Protein AF-A0A8H9AIR0-F1 (afdb_monomer_lite)

Structure (mmCIF, N/CA/C/O backbone):
data_AF-A0A8H9AIR0-F1
#
_entry.id   AF-A0A8H9AIR0-F1
#
loop_
_atom_site.group_PDB
_atom_site.id
_atom_site.type_symbol
_atom_site.label_atom_id
_atom_site.label_alt_id
_atom_site.label_comp_id
_atom_site.label_asym_id
_atom_site.label_entity_id
_atom_site.label_seq_id
_atom_site.pdbx_PDB_ins_code
_atom_site.Cartn_x
_atom_site.Cartn_y
_atom_site.Cartn_z
_atom_site.occupancy
_atom_site.B_iso_or_equiv
_atom_site.auth_seq_id
_atom_site.auth_comp_id
_atom_site.auth_asym_id
_atom_site.auth_atom_id
_atom_site.pdbx_PDB_model_num
ATOM 1 N N . MET A 1 1 ? 49.312 6.670 -44.434 1.00 49.38 1 MET A N 1
ATOM 2 C CA . MET A 1 1 ? 48.176 7.366 -43.793 1.00 49.38 1 MET A CA 1
ATOM 3 C C . MET A 1 1 ? 46.971 6.469 -44.019 1.00 49.38 1 MET A C 1
ATOM 5 O O . MET A 1 1 ? 46.960 5.853 -45.077 1.00 49.38 1 MET A O 1
ATOM 9 N N . PRO A 1 2 ? 46.056 6.252 -43.062 1.00 56.19 2 PRO A N 1
ATOM 10 C CA . PRO A 1 2 ? 44.869 5.473 -43.374 1.00 56.19 2 PRO A CA 1
ATOM 11 C C . PRO A 1 2 ? 43.969 6.336 -44.265 1.00 56.19 2 PRO A C 1
ATOM 13 O O . PRO A 1 2 ? 43.424 7.335 -43.805 1.00 56.19 2 PRO A O 1
ATOM 16 N N . ASP A 1 3 ? 43.911 5.971 -45.545 1.00 58.75 3 ASP A N 1
ATOM 17 C CA . ASP A 1 3 ? 42.997 6.496 -46.559 1.00 58.75 3 ASP A CA 1
ATOM 18 C C . ASP A 1 3 ? 41.601 5.903 -46.307 1.00 58.75 3 ASP A C 1
ATOM 20 O O . ASP A 1 3 ? 41.218 4.913 -46.924 1.00 58.75 3 ASP A O 1
ATOM 24 N N . GLY A 1 4 ? 40.881 6.439 -45.323 1.00 60.31 4 GLY A N 1
ATOM 25 C CA . GLY A 1 4 ? 39.454 6.168 -45.140 1.00 60.31 4 GLY A CA 1
ATOM 26 C C . GLY A 1 4 ? 38.663 7.370 -45.633 1.00 60.31 4 GLY A C 1
ATOM 27 O O . GLY A 1 4 ? 38.937 8.488 -45.190 1.00 60.31 4 GLY A O 1
ATOM 28 N N . ASP A 1 5 ? 37.729 7.160 -46.561 1.00 62.59 5 ASP A N 1
ATOM 29 C CA . ASP A 1 5 ? 36.836 8.217 -47.031 1.00 62.59 5 ASP A CA 1
ATOM 30 C C . ASP A 1 5 ? 35.972 8.679 -45.840 1.00 62.59 5 ASP A C 1
ATOM 32 O O . ASP A 1 5 ? 35.283 7.853 -45.235 1.00 62.59 5 ASP A O 1
ATOM 36 N N . PRO A 1 6 ? 36.029 9.960 -45.426 1.00 62.12 6 PRO A N 1
ATOM 37 C CA . PRO A 1 6 ? 35.276 10.441 -44.270 1.00 62.12 6 PRO A CA 1
ATOM 38 C C . PRO A 1 6 ? 33.774 10.152 -44.381 1.00 62.12 6 PRO A C 1
ATOM 40 O O . PRO A 1 6 ? 33.121 9.981 -43.358 1.00 62.12 6 PRO A O 1
ATOM 43 N N . GLU A 1 7 ? 33.226 10.068 -45.595 1.00 65.00 7 GLU A N 1
ATOM 44 C CA . GLU A 1 7 ? 31.813 9.768 -45.849 1.00 65.00 7 GLU A CA 1
ATOM 45 C C . GLU A 1 7 ? 31.439 8.318 -45.469 1.00 65.00 7 GLU A C 1
ATOM 47 O O . GLU A 1 7 ? 30.351 8.074 -44.946 1.00 65.00 7 GLU A O 1
ATOM 52 N N . GLU A 1 8 ? 32.375 7.374 -45.612 1.00 64.50 8 GLU A N 1
ATOM 53 C CA . GLU A 1 8 ? 32.221 5.961 -45.230 1.00 64.50 8 GLU A CA 1
ATOM 54 C C . GLU A 1 8 ? 32.204 5.790 -43.694 1.00 64.50 8 GLU A C 1
ATOM 56 O O . GLU A 1 8 ? 31.381 5.047 -43.157 1.00 64.50 8 GLU A O 1
ATOM 61 N N . ASP A 1 9 ? 33.022 6.571 -42.973 1.00 78.00 9 ASP A N 1
ATOM 62 C CA . ASP A 1 9 ? 33.042 6.636 -41.498 1.00 78.00 9 ASP A CA 1
ATOM 63 C C . ASP A 1 9 ? 31.738 7.234 -40.923 1.00 78.00 9 ASP A C 1
ATOM 65 O O . ASP A 1 9 ? 31.255 6.813 -39.868 1.00 78.00 9 ASP A O 1
ATOM 69 N N . TYR A 1 10 ? 31.110 8.188 -41.622 1.00 77.06 10 TYR A N 1
ATOM 70 C CA . TYR A 1 10 ? 29.809 8.732 -41.214 1.00 77.06 10 TYR A CA 1
ATOM 71 C C . TYR A 1 10 ? 28.654 7.748 -41.433 1.00 77.06 10 TYR A C 1
ATOM 73 O O . TYR A 1 10 ? 27.794 7.629 -40.555 1.00 77.06 10 TYR A O 1
ATOM 81 N N . GLU A 1 11 ? 28.623 7.038 -42.561 1.00 86.19 11 GLU A N 1
ATOM 82 C CA . GLU A 1 11 ? 27.611 6.010 -42.839 1.00 86.19 11 GLU A CA 1
ATOM 83 C C . GLU A 1 11 ? 27.712 4.836 -41.854 1.00 86.19 11 GLU A C 1
ATOM 85 O O . GLU A 1 11 ? 26.693 4.384 -41.322 1.00 86.19 11 GLU A O 1
ATOM 90 N N . GLU A 1 12 ? 28.929 4.392 -41.520 1.00 84.12 12 GLU A N 1
ATOM 91 C CA . GLU A 1 12 ? 29.152 3.343 -40.518 1.00 84.12 12 GLU A CA 1
ATOM 92 C C . GLU A 1 12 ? 28.647 3.772 -39.131 1.00 84.12 12 GLU A C 1
ATOM 94 O O . GLU A 1 12 ? 27.880 3.051 -38.484 1.00 84.12 12 GLU A O 1
ATOM 99 N N . LYS A 1 13 ? 28.978 4.992 -38.691 1.00 86.06 13 LYS A N 1
ATOM 100 C CA . LYS A 1 13 ? 28.477 5.552 -37.424 1.00 86.06 13 LYS A CA 1
ATOM 101 C C . LYS A 1 13 ? 26.960 5.699 -37.406 1.00 86.06 13 LYS A C 1
ATOM 103 O O . LYS A 1 13 ? 26.326 5.418 -36.386 1.00 86.06 13 LYS A O 1
ATOM 108 N N . LEU A 1 14 ? 26.359 6.118 -38.518 1.00 89.06 14 LEU A N 1
ATOM 109 C CA . LEU A 1 14 ? 24.909 6.238 -38.644 1.00 89.06 14 LEU A CA 1
ATOM 110 C C . LEU A 1 14 ? 24.225 4.867 -38.572 1.00 89.06 14 LEU A C 1
ATOM 112 O O . LEU A 1 14 ? 23.156 4.743 -37.968 1.00 89.06 14 LEU A O 1
ATOM 116 N N . LEU A 1 15 ? 24.835 3.834 -39.156 1.00 91.25 15 LEU A N 1
ATOM 117 C CA . LEU A 1 15 ? 24.341 2.462 -39.098 1.00 91.25 15 LEU A CA 1
ATOM 118 C C . LEU A 1 15 ? 24.391 1.903 -37.671 1.00 91.25 15 LEU A C 1
ATOM 120 O O . LEU A 1 15 ? 23.397 1.334 -37.215 1.00 91.25 15 LEU A O 1
ATOM 124 N N . ILE A 1 16 ? 25.495 2.119 -36.951 1.00 90.12 16 ILE A N 1
ATOM 125 C CA . ILE A 1 16 ? 25.640 1.726 -35.540 1.00 90.12 16 ILE A CA 1
ATOM 126 C C . ILE A 1 16 ? 24.577 2.421 -34.684 1.00 90.12 16 ILE A C 1
ATOM 128 O O . ILE A 1 16 ? 23.826 1.749 -33.979 1.00 90.12 16 ILE A O 1
ATOM 132 N N . ALA A 1 17 ? 24.424 3.741 -34.818 1.00 87.88 17 ALA A N 1
ATOM 133 C CA . ALA A 1 17 ? 23.434 4.503 -34.056 1.00 87.88 17 ALA A CA 1
ATOM 134 C C . ALA A 1 17 ? 21.991 4.035 -34.328 1.00 87.88 17 ALA A C 1
ATOM 136 O O . ALA A 1 17 ? 21.162 3.960 -33.420 1.00 87.88 17 ALA A O 1
ATOM 137 N N . ARG A 1 18 ? 21.670 3.678 -35.580 1.00 90.94 18 ARG A N 1
ATOM 138 C CA . ARG A 1 18 ? 20.365 3.096 -35.935 1.00 90.94 18 ARG A CA 1
ATOM 139 C C . ARG A 1 18 ? 20.165 1.719 -35.317 1.00 90.94 18 ARG A C 1
ATOM 141 O O . ARG A 1 18 ? 19.052 1.410 -34.884 1.00 90.94 18 ARG A O 1
ATOM 148 N N . TRP A 1 19 ? 21.205 0.892 -35.293 1.00 89.69 19 TRP A N 1
ATOM 149 C CA . TRP A 1 19 ? 21.150 -0.434 -34.690 1.00 89.69 19 TRP A CA 1
ATOM 150 C C . TRP A 1 19 ? 20.908 -0.351 -33.179 1.00 89.69 19 TRP A C 1
ATOM 152 O O . TRP A 1 19 ? 19.984 -0.998 -32.683 1.00 89.69 19 TRP A O 1
ATOM 162 N N . GLU A 1 20 ? 21.641 0.513 -32.475 1.00 90.31 20 GLU A N 1
ATOM 163 C CA . GLU A 1 20 ? 21.459 0.767 -31.040 1.00 90.31 20 GLU A CA 1
ATOM 164 C C . GLU A 1 20 ? 20.048 1.280 -30.730 1.00 90.31 20 GLU A C 1
ATOM 166 O O . GLU A 1 20 ? 19.348 0.704 -29.897 1.00 90.31 20 GLU A O 1
ATOM 171 N N . LEU A 1 21 ? 19.566 2.280 -31.477 1.00 92.56 21 LEU A N 1
ATOM 172 C CA . LEU A 1 21 ? 18.208 2.806 -31.316 1.00 92.56 21 LEU A CA 1
ATOM 173 C C . LEU A 1 21 ? 17.141 1.720 -31.532 1.00 92.56 21 LEU A C 1
ATOM 175 O O . LEU A 1 21 ? 16.150 1.655 -30.804 1.00 92.56 21 LEU A O 1
ATOM 179 N N . THR A 1 22 ? 17.333 0.852 -32.527 1.00 91.19 22 THR A N 1
ATOM 180 C CA . THR A 1 22 ? 16.406 -0.254 -32.811 1.00 91.19 22 THR A CA 1
ATOM 181 C C . THR A 1 22 ? 16.406 -1.280 -31.674 1.00 91.19 22 THR A C 1
ATOM 183 O O . THR A 1 22 ? 15.346 -1.791 -31.302 1.00 91.19 22 THR A O 1
ATOM 186 N N . ALA A 1 23 ? 17.571 -1.556 -31.082 1.00 89.25 23 ALA A N 1
ATOM 187 C CA . ALA A 1 23 ? 17.691 -2.430 -29.921 1.00 89.25 23 ALA A CA 1
ATOM 188 C C . ALA A 1 23 ? 16.972 -1.842 -28.694 1.00 89.25 23 ALA A C 1
ATOM 190 O O . ALA A 1 23 ? 16.172 -2.536 -28.062 1.00 89.25 23 ALA A O 1
ATOM 191 N N . GLU A 1 24 ? 17.165 -0.555 -28.398 1.00 89.50 24 GLU A N 1
ATOM 192 C CA . GLU A 1 24 ? 16.467 0.137 -27.306 1.00 89.50 24 GLU A CA 1
ATOM 193 C C . GLU A 1 24 ? 14.945 0.143 -27.502 1.00 89.50 24 GLU A C 1
ATOM 195 O O . GLU A 1 24 ? 14.184 -0.147 -26.574 1.00 89.50 24 GLU A O 1
ATOM 200 N N . GLN A 1 25 ? 14.479 0.402 -28.728 1.00 87.88 25 GLN A N 1
ATOM 201 C CA . GLN A 1 25 ? 13.057 0.346 -29.071 1.00 87.88 25 GLN A CA 1
ATOM 202 C C . GLN A 1 25 ? 12.471 -1.055 -28.869 1.00 87.88 25 GLN A C 1
ATOM 204 O O . GLN A 1 25 ? 11.352 -1.184 -28.362 1.00 87.88 25 GLN A O 1
ATOM 209 N N . ALA A 1 26 ? 13.217 -2.108 -29.213 1.00 88.88 26 ALA A N 1
ATOM 210 C CA . ALA A 1 26 ? 12.795 -3.483 -28.980 1.00 88.88 26 ALA A CA 1
ATOM 211 C C . ALA A 1 26 ? 12.645 -3.780 -27.480 1.00 88.88 26 ALA A C 1
ATOM 213 O O . ALA A 1 26 ? 11.629 -4.350 -27.076 1.00 88.88 26 ALA A O 1
ATOM 214 N N . VAL A 1 27 ? 13.590 -3.339 -26.641 1.00 87.88 27 VAL A N 1
ATOM 215 C CA . VAL A 1 27 ? 13.495 -3.474 -25.175 1.00 87.88 27 VAL A CA 1
ATOM 216 C C . VAL A 1 27 ? 12.278 -2.720 -24.638 1.00 87.88 27 VAL A C 1
ATOM 218 O O . VAL A 1 27 ? 11.476 -3.290 -23.894 1.00 87.88 27 VAL A O 1
ATOM 221 N N . ALA A 1 28 ? 12.071 -1.472 -25.063 1.00 83.31 28 ALA A N 1
ATOM 222 C CA . ALA A 1 28 ? 10.912 -0.681 -24.657 1.00 83.31 28 ALA A CA 1
ATOM 223 C C . ALA A 1 28 ? 9.587 -1.359 -25.047 1.00 83.31 28 ALA A C 1
ATOM 225 O O . ALA A 1 28 ? 8.635 -1.381 -24.262 1.00 83.31 28 ALA A O 1
ATOM 226 N N . GLN A 1 29 ? 9.519 -1.961 -26.237 1.00 85.56 29 GLN A N 1
ATOM 227 C CA . GLN A 1 29 ? 8.340 -2.698 -26.680 1.00 85.56 29 GLN A CA 1
ATOM 228 C C . GLN A 1 29 ? 8.126 -3.985 -25.872 1.00 85.56 29 GLN A C 1
ATOM 230 O O . GLN A 1 29 ? 6.985 -4.308 -25.542 1.00 85.56 29 GLN A O 1
ATOM 235 N N . GLN A 1 30 ? 9.190 -4.703 -25.501 1.00 82.12 30 GLN A N 1
ATOM 236 C CA . GLN A 1 30 ? 9.092 -5.872 -24.620 1.00 82.12 30 GLN A CA 1
ATOM 237 C C . GLN A 1 30 ? 8.535 -5.493 -23.244 1.00 82.12 30 GLN A C 1
ATOM 239 O O . GLN A 1 30 ? 7.618 -6.158 -22.762 1.00 82.12 30 GLN A O 1
ATOM 244 N N . LEU A 1 31 ? 9.006 -4.395 -22.647 1.00 79.31 31 LEU A N 1
ATOM 245 C CA . LEU A 1 31 ? 8.473 -3.885 -21.380 1.00 79.31 31 LEU A CA 1
ATOM 246 C C . LEU A 1 31 ? 6.982 -3.534 -21.501 1.00 79.31 31 LEU A C 1
ATOM 248 O O . LEU A 1 31 ? 6.177 -3.990 -20.691 1.00 79.31 31 LEU A O 1
ATOM 252 N N . LYS A 1 32 ? 6.571 -2.827 -22.564 1.00 77.75 32 LYS A N 1
ATOM 253 C CA . LYS A 1 32 ? 5.147 -2.533 -22.838 1.00 77.75 32 LYS A CA 1
ATOM 254 C C . LYS A 1 32 ? 4.301 -3.795 -23.016 1.00 77.75 32 LYS A C 1
ATOM 256 O O . LYS A 1 32 ? 3.161 -3.848 -22.550 1.00 77.75 32 LYS A O 1
ATOM 261 N N . ASN A 1 33 ? 4.846 -4.819 -23.669 1.00 79.88 33 ASN A N 1
ATOM 262 C CA . ASN A 1 33 ? 4.173 -6.105 -23.823 1.00 79.88 33 ASN A CA 1
ATOM 263 C C . ASN A 1 33 ? 4.004 -6.810 -22.468 1.00 79.88 33 ASN A C 1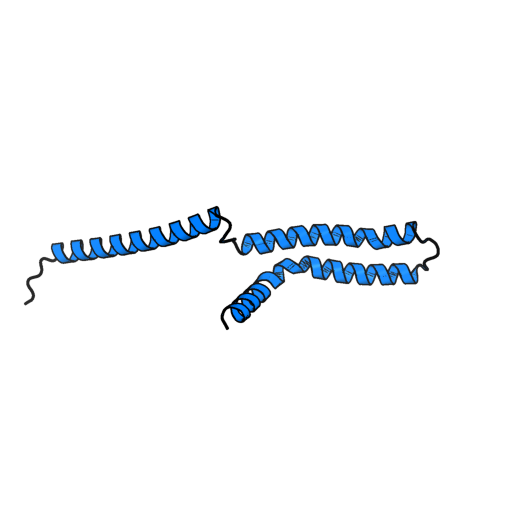
ATOM 265 O O . ASN A 1 33 ? 2.964 -7.420 -22.236 1.00 79.88 33 ASN A O 1
ATOM 269 N N . GLN A 1 34 ? 4.986 -6.722 -21.564 1.00 79.94 34 GLN A N 1
ATO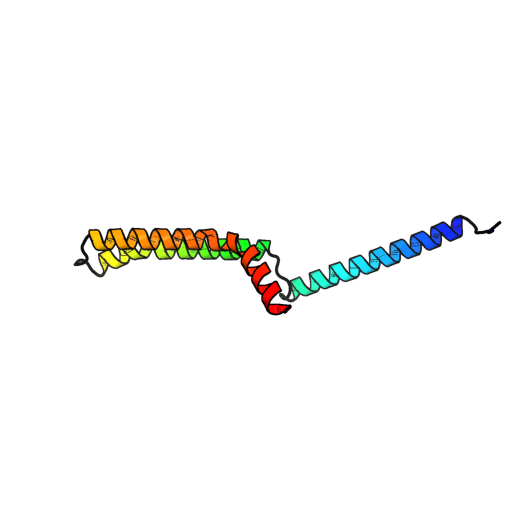M 270 C CA . GLN A 1 34 ? 4.872 -7.274 -20.209 1.00 79.94 34 GLN A CA 1
ATOM 271 C C . GLN A 1 34 ? 3.835 -6.527 -19.364 1.00 79.94 34 GLN A C 1
ATOM 273 O O . GLN A 1 34 ? 3.052 -7.181 -18.677 1.00 79.94 34 GLN A O 1
ATOM 278 N N . VAL A 1 35 ? 3.755 -5.196 -19.487 1.00 72.88 35 VAL A N 1
ATOM 279 C CA . VAL A 1 35 ? 2.676 -4.394 -18.881 1.00 72.88 35 VAL A CA 1
ATOM 280 C C . VAL A 1 35 ? 1.314 -4.836 -19.411 1.00 72.88 35 VAL A C 1
ATOM 282 O O . VAL A 1 35 ? 0.409 -5.126 -18.637 1.00 72.88 35 VAL A O 1
ATOM 285 N N . SER A 1 36 ? 1.179 -4.973 -20.733 1.00 69.38 36 SER A N 1
ATOM 286 C CA . SER A 1 36 ? -0.083 -5.381 -21.375 1.00 69.38 36 SER A CA 1
ATOM 287 C C . SER A 1 36 ? -0.523 -6.795 -20.982 1.00 69.38 36 SER A C 1
ATOM 289 O O . SER A 1 36 ? -1.715 -7.083 -20.936 1.00 69.38 36 SER A O 1
ATOM 291 N N . LYS A 1 37 ? 0.434 -7.683 -20.686 1.00 76.81 37 LYS A N 1
ATOM 292 C CA . LYS A 1 37 ? 0.183 -9.040 -20.178 1.00 76.81 37 LYS A CA 1
ATOM 293 C C . LYS A 1 37 ? -0.106 -9.083 -18.672 1.00 76.81 37 LYS A C 1
ATOM 295 O O . LYS A 1 37 ? -0.440 -10.150 -18.174 1.00 76.81 37 LYS A O 1
ATOM 300 N N . GLY A 1 38 ? 0.028 -7.962 -17.957 1.00 66.38 38 GLY A N 1
ATOM 301 C CA . GLY A 1 38 ? -0.157 -7.880 -16.505 1.00 66.38 38 GLY A CA 1
ATOM 302 C C . GLY A 1 38 ? 1.024 -8.399 -15.678 1.00 66.38 38 GLY A C 1
ATOM 303 O O . GLY A 1 38 ? 0.900 -8.525 -14.466 1.00 66.38 38 GLY A O 1
ATOM 304 N N . ASN A 1 39 ? 2.165 -8.686 -16.311 1.00 71.69 39 ASN A N 1
ATOM 305 C CA . ASN A 1 39 ? 3.360 -9.214 -15.640 1.00 71.69 39 ASN A CA 1
ATOM 306 C C . ASN A 1 39 ? 4.276 -8.110 -15.093 1.00 71.69 39 ASN A C 1
ATOM 308 O O . ASN A 1 39 ? 5.141 -8.389 -14.269 1.00 71.69 39 ASN A O 1
ATOM 312 N N . LEU A 1 40 ? 4.108 -6.873 -15.568 1.00 74.56 40 LEU A N 1
ATOM 313 C CA . LEU A 1 40 ? 4.838 -5.702 -15.095 1.00 74.56 40 LEU A CA 1
ATOM 314 C C . LEU A 1 40 ? 3.818 -4.643 -14.689 1.00 74.56 40 LEU A C 1
ATOM 316 O O . LEU A 1 40 ? 3.020 -4.197 -15.512 1.00 74.56 40 LEU A O 1
ATOM 320 N N . ILE A 1 41 ? 3.817 -4.274 -13.412 1.00 77.38 41 ILE A N 1
ATOM 321 C CA . ILE A 1 41 ? 2.892 -3.285 -12.857 1.00 77.38 41 ILE A CA 1
ATOM 322 C C . ILE A 1 41 ? 3.704 -2.070 -12.429 1.00 77.38 41 ILE A C 1
ATOM 324 O O . ILE A 1 41 ? 4.755 -2.205 -11.805 1.00 77.38 41 ILE A O 1
ATOM 328 N N . ASP A 1 42 ? 3.205 -0.887 -12.775 1.00 81.56 42 ASP A N 1
ATOM 329 C CA . ASP A 1 42 ? 3.788 0.371 -12.330 1.00 81.56 42 ASP A CA 1
ATOM 330 C C . ASP A 1 42 ? 3.741 0.475 -10.796 1.00 81.56 42 ASP A C 1
ATOM 332 O O . ASP A 1 42 ? 2.686 0.313 -10.176 1.00 81.56 42 ASP A O 1
ATOM 336 N N . SER A 1 43 ? 4.883 0.755 -10.168 1.00 79.62 43 SER A N 1
ATOM 337 C CA . SER A 1 43 ? 4.965 0.872 -8.708 1.00 79.62 43 SER A CA 1
ATOM 338 C C . SER A 1 43 ? 4.112 2.031 -8.182 1.00 79.62 43 SER A C 1
ATOM 340 O O . SER A 1 43 ? 3.513 1.912 -7.111 1.00 79.62 43 SER A O 1
ATOM 342 N N . GLY A 1 44 ? 3.962 3.107 -8.962 1.00 82.25 44 GLY A N 1
ATOM 343 C CA . GLY A 1 44 ? 3.058 4.218 -8.667 1.00 82.25 44 GLY A CA 1
ATOM 344 C C . GLY A 1 44 ? 1.594 3.781 -8.609 1.00 82.25 44 GLY A C 1
ATOM 345 O O . GLY A 1 44 ? 0.875 4.155 -7.678 1.00 82.25 44 GLY A O 1
ATOM 346 N N . PHE A 1 45 ? 1.158 2.921 -9.533 1.00 83.62 45 PHE A N 1
ATOM 347 C CA . PHE A 1 45 ? -0.165 2.297 -9.473 1.00 83.62 45 PHE A CA 1
ATOM 348 C C . PHE A 1 45 ? -0.350 1.454 -8.204 1.00 83.62 45 PHE A C 1
ATOM 350 O O . PHE A 1 45 ? -1.389 1.574 -7.555 1.00 83.62 45 PHE A O 1
ATOM 357 N N . CYS A 1 46 ? 0.638 0.646 -7.808 1.00 87.19 46 CYS A N 1
ATOM 358 C CA . CYS A 1 46 ? 0.561 -0.153 -6.578 1.00 87.19 46 CYS A CA 1
ATOM 359 C C . CYS A 1 46 ? 0.403 0.724 -5.326 1.00 87.19 46 CYS A C 1
ATOM 361 O O . CYS A 1 46 ? -0.473 0.459 -4.501 1.00 87.19 46 CYS A O 1
ATOM 363 N N . ILE A 1 47 ? 1.191 1.800 -5.210 1.00 87.06 47 ILE A N 1
ATOM 364 C CA . ILE A 1 47 ? 1.078 2.777 -4.114 1.00 87.06 47 ILE A CA 1
ATOM 365 C C . ILE A 1 47 ? -0.316 3.412 -4.121 1.00 87.06 47 ILE A C 1
ATOM 367 O O . ILE A 1 47 ? -0.990 3.451 -3.091 1.00 87.06 47 ILE A O 1
ATOM 371 N N . PHE A 1 48 ? -0.785 3.871 -5.283 1.00 87.00 48 PHE A N 1
ATOM 372 C CA . PHE A 1 48 ? -2.109 4.473 -5.432 1.00 87.00 48 PHE A CA 1
ATOM 373 C C . PHE A 1 48 ? -3.236 3.512 -5.025 1.00 87.00 48 PHE A C 1
ATOM 375 O O . PHE A 1 48 ?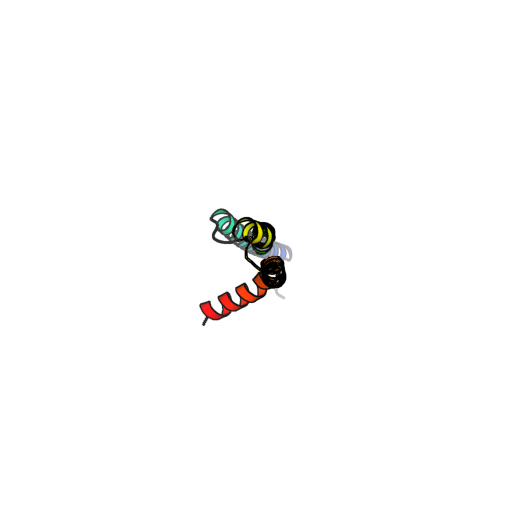 -4.118 3.882 -4.244 1.00 87.00 48 PHE A O 1
ATOM 382 N N . ALA A 1 49 ? -3.208 2.278 -5.533 1.00 88.75 49 ALA A N 1
ATOM 383 C CA . ALA A 1 49 ? -4.223 1.265 -5.272 1.00 88.75 49 ALA A CA 1
ATOM 384 C C . ALA A 1 49 ? -4.269 0.892 -3.785 1.00 88.75 49 ALA A C 1
ATOM 386 O O . ALA A 1 49 ? -5.350 0.880 -3.191 1.00 88.75 49 ALA A O 1
ATOM 387 N N . LEU A 1 50 ? -3.112 0.667 -3.156 1.00 89.06 50 LEU A N 1
ATOM 388 C CA . LEU A 1 50 ? -3.043 0.372 -1.725 1.00 89.06 50 LEU A CA 1
ATOM 389 C C . LEU A 1 50 ? -3.516 1.540 -0.868 1.00 89.06 50 LEU A C 1
ATOM 391 O O . LEU A 1 50 ? -4.282 1.318 0.064 1.00 89.06 50 LEU A O 1
ATOM 395 N N . SER A 1 51 ? -3.146 2.776 -1.200 1.00 88.88 51 SER A N 1
ATOM 396 C CA . SER A 1 51 ? -3.640 3.964 -0.494 1.00 88.88 51 SER A CA 1
ATOM 397 C C . SER A 1 51 ? -5.162 4.103 -0.609 1.00 88.88 51 SER A C 1
ATOM 399 O O . SER A 1 51 ? -5.839 4.435 0.366 1.00 88.88 51 SER A O 1
ATOM 401 N N . LYS A 1 52 ? -5.742 3.786 -1.775 1.00 89.69 52 LYS A N 1
ATOM 402 C CA . LYS A 1 52 ? -7.200 3.774 -1.974 1.00 89.69 52 LYS A CA 1
ATOM 403 C C . LYS A 1 52 ? -7.886 2.714 -1.105 1.00 89.69 52 LYS A C 1
ATOM 405 O O . LYS A 1 52 ? -8.882 3.017 -0.446 1.00 89.69 52 LYS A O 1
ATOM 410 N N . LEU A 1 53 ? -7.351 1.494 -1.085 1.00 90.44 53 LEU A N 1
ATOM 411 C CA . LEU A 1 53 ? -7.872 0.390 -0.273 1.00 90.44 53 LEU A CA 1
ATOM 412 C C . LEU A 1 53 ? -7.737 0.678 1.226 1.00 90.44 53 LEU A C 1
ATOM 414 O O . LEU A 1 53 ? -8.679 0.460 1.985 1.00 90.44 53 LEU A O 1
ATOM 418 N N . ALA A 1 54 ? -6.604 1.236 1.643 1.00 90.44 54 ALA A N 1
ATOM 419 C CA . ALA A 1 54 ? -6.353 1.673 3.007 1.00 90.44 54 ALA A CA 1
ATOM 420 C C . ALA A 1 54 ? -7.372 2.707 3.497 1.00 90.44 54 ALA A C 1
ATOM 422 O O . ALA A 1 54 ? -7.878 2.585 4.612 1.00 90.44 54 ALA A O 1
ATOM 423 N N . MET A 1 55 ? -7.712 3.699 2.667 1.00 87.75 55 MET A N 1
ATOM 424 C CA . MET A 1 55 ? -8.744 4.686 3.001 1.00 87.75 55 MET A CA 1
ATOM 425 C C . MET A 1 55 ? -10.125 4.043 3.176 1.00 87.75 55 MET A C 1
ATOM 427 O O . MET A 1 55 ? -10.828 4.349 4.140 1.00 87.75 55 MET A O 1
ATOM 431 N N . ALA A 1 56 ? -10.509 3.122 2.285 1.00 88.88 56 ALA A N 1
ATOM 432 C CA . ALA A 1 56 ? -11.778 2.400 2.402 1.00 88.88 56 ALA A CA 1
ATOM 433 C C . ALA A 1 56 ? -11.834 1.545 3.683 1.00 88.88 56 ALA A C 1
ATOM 435 O O . ALA A 1 56 ? -12.850 1.518 4.386 1.00 88.88 56 ALA A O 1
ATOM 436 N N . LEU A 1 57 ? -10.718 0.896 4.024 1.00 89.12 57 LEU A N 1
ATOM 437 C CA . LEU A 1 57 ? -10.582 0.123 5.253 1.00 89.12 57 LEU A CA 1
ATOM 438 C C . LEU A 1 57 ? -10.667 1.021 6.493 1.00 89.12 57 LEU A C 1
ATOM 440 O O . LEU A 1 57 ? -11.417 0.701 7.409 1.00 89.12 57 LEU A O 1
ATOM 444 N N . SER A 1 58 ? -9.976 2.165 6.503 1.00 88.06 58 SER A N 1
ATOM 445 C CA . SER A 1 58 ? -10.034 3.153 7.592 1.00 88.06 58 SER A CA 1
ATOM 446 C C . SER A 1 58 ? -11.471 3.581 7.884 1.00 88.06 58 SER A C 1
ATOM 448 O O . SER A 1 58 ? -11.915 3.501 9.025 1.00 88.06 58 SER A O 1
ATOM 450 N N . SER A 1 59 ? -12.236 3.931 6.844 1.00 86.75 59 SER A N 1
ATOM 451 C CA . SER A 1 59 ? -13.646 4.306 6.997 1.00 86.75 59 SER A CA 1
ATOM 452 C C . SER A 1 59 ? -14.501 3.176 7.572 1.00 86.75 59 SER A C 1
ATOM 454 O O . SER A 1 59 ? -15.461 3.438 8.295 1.00 86.75 59 SER A O 1
ATOM 456 N N . THR A 1 60 ? -14.183 1.924 7.241 1.00 89.00 60 THR A N 1
ATOM 457 C CA . THR A 1 60 ? -14.888 0.762 7.793 1.00 89.00 60 THR A CA 1
ATOM 458 C C . THR A 1 60 ? -14.556 0.597 9.275 1.00 89.00 60 THR A C 1
ATOM 460 O O . THR A 1 60 ? -15.461 0.431 10.094 1.00 89.00 60 THR A O 1
ATOM 463 N N . LEU A 1 61 ? -13.276 0.708 9.637 1.00 90.12 61 LEU A N 1
ATOM 464 C CA . LEU A 1 61 ? -12.802 0.615 11.016 1.00 90.12 61 LEU A CA 1
ATOM 465 C C . LEU A 1 61 ? -13.429 1.692 11.914 1.00 90.12 61 LEU A C 1
ATOM 467 O O . LEU A 1 61 ? -13.883 1.370 13.011 1.00 90.12 61 LEU A O 1
ATOM 471 N N . ASP A 1 62 ? -13.556 2.930 11.432 1.00 88.00 62 ASP A N 1
ATOM 472 C CA . ASP A 1 62 ? -14.151 4.046 12.185 1.00 88.00 62 ASP A CA 1
ATOM 473 C C . ASP A 1 62 ? -15.628 3.819 12.565 1.00 88.00 62 ASP A C 1
ATOM 475 O O . ASP A 1 62 ? -16.125 4.394 13.536 1.00 88.00 62 ASP A O 1
ATOM 479 N N . SER A 1 63 ? -16.338 2.940 11.851 1.00 90.31 63 SER A N 1
ATOM 480 C CA . SER A 1 63 ? -17.737 2.596 12.147 1.00 90.31 63 SER A CA 1
ATOM 481 C C . SER A 1 63 ? -17.905 1.566 13.279 1.00 90.31 63 SER A C 1
ATOM 483 O O . SER A 1 63 ? -18.991 1.439 13.862 1.00 90.31 63 SER A O 1
ATOM 485 N N . ILE A 1 64 ? -16.836 0.836 13.618 1.00 93.50 64 ILE A N 1
ATOM 486 C CA . ILE A 1 64 ? -16.863 -0.282 14.572 1.00 93.50 64 ILE A CA 1
ATOM 487 C C . ILE A 1 64 ? -17.231 0.171 15.992 1.00 93.50 64 ILE A C 1
ATOM 489 O O . ILE A 1 64 ? -18.110 -0.461 16.584 1.00 93.50 64 ILE A O 1
ATOM 493 N N . PRO A 1 65 ? -16.655 1.253 16.564 1.00 92.50 65 PRO A N 1
ATOM 494 C CA . PRO A 1 65 ? -16.974 1.648 17.935 1.00 92.50 65 PRO A CA 1
ATOM 495 C C . PRO A 1 65 ? -18.455 1.982 18.137 1.00 92.50 65 PRO A C 1
ATOM 497 O O . PRO A 1 65 ? -19.048 1.583 19.138 1.00 92.50 65 PRO A O 1
ATOM 500 N N . LEU A 1 66 ? -19.068 2.672 17.169 1.00 91.25 66 LEU A N 1
ATOM 501 C CA . LEU A 1 66 ? -20.489 3.019 17.216 1.00 91.25 66 LEU A CA 1
ATOM 502 C C . LEU A 1 66 ? -21.375 1.774 17.090 1.00 91.25 66 LEU A C 1
ATOM 504 O O . LEU A 1 66 ? -22.375 1.651 17.796 1.00 91.25 66 LEU A O 1
ATOM 508 N N . SER A 1 67 ? -21.003 0.845 16.209 1.00 93.50 67 SER A N 1
ATOM 509 C CA . SER A 1 67 ? -21.724 -0.419 16.034 1.00 93.50 67 SER A CA 1
ATOM 510 C C . SER A 1 67 ? -21.669 -1.272 17.306 1.00 93.50 67 SER A C 1
ATOM 512 O O . SER A 1 67 ? -22.707 -1.749 17.761 1.00 93.50 67 SER A O 1
ATOM 514 N N . MET A 1 68 ? -20.497 -1.368 17.945 1.00 93.75 68 MET A N 1
ATOM 515 C CA . MET A 1 68 ? -20.320 -2.056 19.231 1.00 93.75 68 MET A CA 1
ATOM 516 C C . MET A 1 68 ? -21.153 -1.421 20.344 1.00 93.75 68 MET A C 1
ATOM 518 O O . MET A 1 68 ? -21.815 -2.135 21.089 1.00 93.75 68 MET A O 1
ATOM 522 N N . GLN A 1 69 ? -21.182 -0.088 20.430 1.00 92.50 69 GLN A N 1
ATOM 523 C CA . GLN A 1 69 ? -21.994 0.618 21.424 1.00 92.50 69 GLN A CA 1
ATOM 524 C C . GLN A 1 69 ? -23.497 0.345 21.252 1.00 92.50 69 GLN A C 1
ATOM 526 O O . GLN A 1 69 ? -24.218 0.216 22.237 1.00 92.50 69 GLN A O 1
ATOM 531 N N . ARG A 1 70 ? -23.981 0.253 20.006 1.00 93.94 70 ARG A N 1
ATOM 532 C CA . ARG A 1 70 ? -25.391 -0.048 19.708 1.00 93.94 70 ARG A CA 1
ATOM 533 C C . ARG A 1 70 ? -25.756 -1.500 20.001 1.00 93.94 70 ARG A C 1
ATOM 535 O O . ARG A 1 70 ? -26.863 -1.758 20.459 1.00 93.94 70 ARG A O 1
ATOM 542 N N . GLN A 1 71 ? -24.852 -2.431 19.704 1.00 96.06 71 GLN A N 1
ATOM 543 C CA . GLN A 1 71 ? -25.099 -3.864 19.858 1.00 96.06 71 GLN A CA 1
ATOM 544 C C . GLN A 1 71 ? -24.925 -4.344 21.306 1.00 96.06 71 GLN A C 1
ATOM 546 O O . GLN A 1 71 ? -25.599 -5.283 21.719 1.00 96.06 71 GLN A O 1
ATOM 551 N N . PHE A 1 72 ? -24.055 -3.689 22.078 1.00 94.19 72 PHE A N 1
ATOM 552 C CA . PHE A 1 72 ? -23.721 -4.058 23.453 1.00 94.19 72 PHE A CA 1
ATOM 553 C C . PHE A 1 72 ? -23.857 -2.839 24.382 1.00 94.19 72 PHE A C 1
ATOM 555 O O . PHE A 1 72 ? -22.847 -2.260 24.788 1.00 94.19 72 PHE A O 1
ATOM 562 N N . PRO A 1 73 ? -25.093 -2.429 24.727 1.00 89.25 73 PRO A N 1
ATOM 563 C CA . PRO A 1 73 ? -25.342 -1.236 25.542 1.00 89.25 73 PRO A CA 1
ATOM 564 C C . PRO A 1 73 ? -24.756 -1.322 26.962 1.00 89.25 73 PRO A C 1
ATOM 566 O O . PRO A 1 73 ? -24.522 -0.288 27.583 1.00 89.25 73 PRO A O 1
ATOM 569 N N . ASP A 1 74 ? -24.465 -2.531 27.451 1.00 93.94 74 ASP A N 1
ATOM 570 C CA . ASP A 1 74 ? -23.849 -2.770 28.764 1.00 93.94 74 ASP A CA 1
ATOM 571 C C . ASP A 1 74 ? -22.339 -2.466 28.796 1.00 93.94 74 ASP A C 1
ATOM 573 O O . ASP A 1 74 ? -21.717 -2.452 29.863 1.00 93.94 74 ASP A O 1
ATOM 577 N N . LEU A 1 75 ? -21.708 -2.224 27.637 1.00 91.62 75 LEU A N 1
ATOM 578 C CA . LEU A 1 75 ? -20.310 -1.810 27.590 1.00 91.62 75 LEU A CA 1
ATOM 579 C C . LEU A 1 75 ? -20.143 -0.440 28.242 1.00 91.62 75 LEU A C 1
ATOM 581 O O . LEU A 1 75 ? -20.745 0.555 27.840 1.00 91.62 75 LEU A O 1
ATOM 585 N N . THR A 1 76 ? -19.240 -0.374 29.218 1.00 92.56 76 THR A N 1
ATOM 586 C CA . THR A 1 76 ? -18.926 0.898 29.867 1.00 92.56 76 THR A CA 1
ATOM 587 C C . THR A 1 76 ? -18.354 1.898 28.849 1.00 92.56 76 THR A C 1
ATOM 589 O O . THR A 1 76 ? -17.591 1.500 27.958 1.00 92.56 76 THR A O 1
ATOM 592 N N . PRO A 1 77 ? -18.624 3.210 29.003 1.00 89.62 77 PRO A N 1
ATOM 593 C CA . PRO A 1 77 ? -18.048 4.239 28.134 1.00 89.62 77 PRO A CA 1
ATOM 594 C C . PRO A 1 77 ? -16.520 4.143 28.024 1.00 89.62 77 PRO A C 1
ATOM 596 O O . PRO A 1 77 ? -15.958 4.290 26.943 1.00 89.62 77 PRO A O 1
ATOM 599 N N . ARG A 1 78 ? -15.848 3.768 29.122 1.00 94.06 78 ARG A N 1
ATOM 600 C CA . ARG A 1 78 ? -14.393 3.579 29.172 1.00 94.06 78 ARG A CA 1
ATOM 601 C C . ARG A 1 78 ? -13.897 2.466 28.242 1.00 94.06 78 ARG A C 1
ATOM 603 O O . ARG A 1 78 ? -12.818 2.599 27.668 1.00 94.06 78 ARG A O 1
ATOM 610 N N . HIS A 1 79 ? -14.655 1.380 28.084 1.00 94.12 79 HIS A N 1
ATOM 611 C CA . HIS A 1 79 ? -14.310 0.309 27.143 1.00 94.12 79 HIS A CA 1
ATOM 612 C C . HIS A 1 79 ? -14.457 0.781 25.693 1.00 94.12 79 HIS A C 1
ATOM 614 O O . HIS A 1 79 ? -13.575 0.524 24.874 1.00 94.12 79 HIS A O 1
ATOM 620 N N . ILE A 1 80 ? 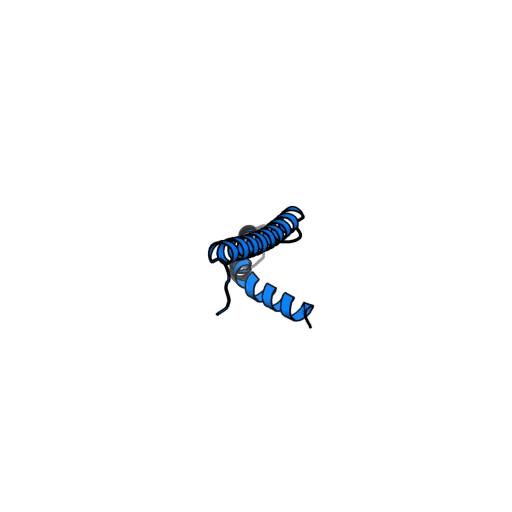-15.527 1.523 25.391 1.00 94.25 80 ILE A N 1
ATOM 621 C CA . ILE A 1 80 ? -15.751 2.102 24.060 1.00 94.25 80 ILE A CA 1
ATOM 622 C C . ILE A 1 80 ? -14.655 3.114 23.706 1.00 94.25 80 ILE A C 1
ATOM 624 O O . ILE A 1 80 ? -14.150 3.106 22.586 1.00 94.25 80 ILE A O 1
ATOM 628 N N . ASP A 1 81 ? -14.233 3.950 24.651 1.00 94.12 81 ASP A N 1
ATOM 629 C CA . ASP A 1 81 ? -13.170 4.926 24.409 1.00 94.12 81 ASP A CA 1
ATOM 630 C C . ASP A 1 81 ? -11.808 4.260 24.196 1.00 94.12 81 ASP A C 1
ATOM 632 O O . ASP A 1 81 ? -11.059 4.655 23.301 1.00 94.12 81 ASP A O 1
ATOM 636 N N . HIS A 1 82 ? -11.506 3.190 24.939 1.00 94.94 82 HIS A N 1
ATOM 637 C CA . HIS A 1 82 ? -10.313 2.390 24.670 1.00 94.94 82 HIS A CA 1
ATOM 638 C C . HIS A 1 82 ? -10.355 1.755 23.270 1.00 94.94 82 HIS A C 1
ATOM 640 O O . HIS A 1 82 ? -9.366 1.818 22.536 1.00 94.94 82 HIS A O 1
ATOM 646 N N . LEU A 1 83 ? -11.509 1.214 22.863 1.00 94.38 83 LEU A N 1
ATOM 647 C CA . LEU A 1 83 ? -11.715 0.665 21.523 1.00 94.38 83 LEU A CA 1
ATOM 648 C C . LEU A 1 83 ? -11.496 1.723 20.432 1.00 94.38 83 LEU A C 1
ATOM 650 O O . LEU A 1 83 ? -10.779 1.454 19.471 1.00 94.38 83 LEU A O 1
ATOM 654 N N . LYS A 1 84 ? -12.037 2.940 20.589 1.00 93.88 84 LYS A N 1
ATOM 655 C CA . LYS A 1 84 ? -11.807 4.055 19.651 1.00 93.88 84 LYS A CA 1
ATOM 656 C C . LYS A 1 84 ? -10.320 4.360 19.476 1.00 93.88 84 LYS A C 1
ATOM 658 O O . LYS A 1 84 ? -9.875 4.570 18.354 1.00 93.88 84 LYS A O 1
ATOM 663 N N . ILE A 1 85 ? -9.541 4.351 20.562 1.00 94.94 85 ILE A N 1
ATOM 664 C CA . ILE A 1 85 ? -8.090 4.588 20.500 1.00 94.94 85 ILE A CA 1
ATOM 665 C C . ILE A 1 85 ? -7.391 3.498 19.679 1.00 94.94 85 ILE A C 1
ATOM 667 O O . ILE A 1 85 ? -6.526 3.810 18.860 1.00 94.94 85 ILE A O 1
ATOM 671 N N . LEU A 1 86 ? -7.741 2.225 19.890 1.00 94.31 86 LEU A N 1
ATOM 672 C CA . LEU A 1 86 ? -7.152 1.112 19.138 1.00 94.31 86 LEU A CA 1
ATOM 673 C C . LEU A 1 86 ? -7.520 1.173 17.652 1.00 94.31 86 LEU A C 1
ATOM 675 O O . LEU A 1 86 ? -6.641 1.032 16.804 1.00 94.31 86 LEU A O 1
ATOM 679 N N . ILE A 1 87 ? -8.787 1.458 17.344 1.00 94.25 87 ILE A N 1
ATOM 680 C CA . ILE A 1 87 ? -9.274 1.647 15.975 1.00 94.25 87 ILE A CA 1
ATOM 681 C C . ILE A 1 87 ? -8.536 2.796 15.287 1.00 94.25 87 ILE A C 1
ATOM 683 O O . ILE A 1 87 ? -7.990 2.590 14.208 1.00 94.25 87 ILE A O 1
ATOM 687 N N . ALA A 1 88 ? -8.417 3.959 15.933 1.00 91.00 88 ALA A N 1
ATOM 688 C CA . ALA A 1 88 ? -7.702 5.104 15.375 1.00 91.00 88 ALA A CA 1
ATOM 689 C C . ALA A 1 88 ? -6.221 4.788 15.103 1.00 91.00 88 ALA A C 1
ATOM 691 O O . ALA A 1 88 ? -5.667 5.199 14.084 1.00 91.00 88 ALA A O 1
ATOM 692 N N . LYS A 1 89 ? -5.560 4.025 15.985 1.00 90.94 89 LYS A N 1
ATOM 693 C CA . LYS A 1 89 ? -4.184 3.561 15.751 1.00 90.94 89 LYS A CA 1
ATOM 694 C C . LYS A 1 89 ? -4.094 2.653 14.522 1.00 90.94 89 LYS A C 1
ATOM 696 O O . LYS A 1 89 ? -3.198 2.855 13.706 1.00 90.94 89 LYS A O 1
ATOM 701 N N . GLY A 1 90 ? -5.012 1.697 14.381 1.00 89.69 90 GLY A N 1
ATOM 702 C CA . GLY A 1 90 ? -5.067 0.793 13.228 1.00 89.69 90 GLY A CA 1
ATOM 703 C C . GLY A 1 90 ? -5.361 1.530 11.920 1.00 89.69 90 GLY A C 1
ATOM 704 O O . GLY A 1 90 ? -4.609 1.398 10.960 1.00 89.69 90 GLY A O 1
ATOM 705 N N . ALA A 1 91 ? -6.385 2.383 11.909 1.00 88.50 91 ALA A N 1
ATOM 706 C CA . ALA A 1 91 ? -6.762 3.230 10.779 1.00 88.50 91 ALA A CA 1
ATOM 707 C C . ALA A 1 91 ? -5.584 4.079 10.269 1.00 88.50 91 ALA A C 1
ATOM 709 O O . ALA A 1 91 ? -5.265 4.065 9.079 1.00 88.50 91 ALA A O 1
ATOM 710 N N . ASN A 1 92 ? -4.861 4.734 11.182 1.00 87.88 92 ASN A N 1
ATOM 711 C CA . ASN A 1 92 ? -3.683 5.533 10.840 1.00 87.88 92 ASN A CA 1
ATOM 712 C C . ASN A 1 92 ? -2.525 4.696 10.275 1.00 87.88 92 ASN A C 1
ATOM 714 O O . ASN A 1 92 ? -1.771 5.186 9.435 1.00 87.88 92 ASN A O 1
ATOM 718 N N . GLN A 1 93 ? -2.359 3.447 10.721 1.00 86.56 93 GLN A N 1
ATOM 719 C CA . GLN A 1 93 ? -1.376 2.533 10.135 1.00 86.56 93 GLN A CA 1
ATOM 720 C C . GLN A 1 93 ? -1.782 2.103 8.727 1.00 86.56 93 GLN A C 1
ATOM 722 O O . GLN A 1 93 ? -0.939 2.114 7.832 1.00 86.56 93 GLN A O 1
ATOM 727 N N . CYS A 1 94 ? -3.060 1.778 8.516 1.00 85.69 94 CYS A N 1
ATOM 728 C CA . CYS A 1 94 ? -3.588 1.443 7.197 1.00 85.69 94 CYS A CA 1
ATOM 729 C C . CYS A 1 94 ? -3.379 2.601 6.224 1.00 85.69 94 CYS A C 1
ATOM 731 O O . CYS A 1 94 ? -2.865 2.374 5.136 1.00 85.69 94 CYS A O 1
ATOM 733 N N . ALA A 1 95 ? -3.677 3.838 6.631 1.00 84.06 95 ALA A N 1
ATOM 734 C CA . ALA A 1 95 ? -3.503 5.032 5.801 1.00 84.06 95 ALA A CA 1
ATOM 735 C C . ALA A 1 95 ? -2.074 5.207 5.247 1.00 84.06 95 ALA A C 1
ATOM 737 O O . ALA A 1 95 ? -1.901 5.844 4.215 1.00 84.06 95 ALA A O 1
ATOM 738 N N . ARG A 1 96 ? -1.068 4.614 5.903 1.00 84.31 96 ARG A N 1
ATOM 739 C CA . ARG A 1 96 ? 0.349 4.651 5.507 1.00 84.31 96 ARG A CA 1
ATOM 740 C C . ARG A 1 96 ? 0.834 3.357 4.848 1.00 84.31 96 ARG A C 1
ATOM 742 O O . ARG A 1 96 ? 2.035 3.140 4.728 1.00 84.31 96 ARG A O 1
ATOM 749 N N . ALA A 1 97 ? -0.071 2.458 4.464 1.00 84.62 97 ALA A N 1
ATOM 750 C CA . ALA A 1 97 ? 0.299 1.181 3.856 1.00 84.62 97 ALA A CA 1
ATOM 751 C C . ALA A 1 97 ? 1.016 1.370 2.509 1.00 84.62 97 ALA A C 1
ATOM 753 O O . ALA A 1 97 ? 1.977 0.658 2.236 1.00 84.62 97 ALA A O 1
ATOM 754 N N . GLY A 1 98 ? 0.587 2.348 1.701 1.00 83.44 98 GLY A N 1
ATOM 755 C CA . GLY A 1 98 ? 1.229 2.670 0.423 1.00 83.44 98 GLY A CA 1
ATOM 756 C C . GLY A 1 98 ? 2.671 3.164 0.579 1.00 83.44 98 GLY A C 1
ATOM 757 O O . GLY A 1 98 ? 3.526 2.782 -0.215 1.00 83.44 98 GLY A O 1
ATOM 758 N N . ASP A 1 99 ? 2.959 3.926 1.639 1.00 86.81 99 ASP A N 1
ATOM 759 C CA . ASP A 1 99 ? 4.291 4.498 1.898 1.00 86.81 99 ASP A CA 1
ATOM 760 C C . ASP A 1 99 ? 5.359 3.425 2.153 1.00 86.81 99 ASP A C 1
ATOM 762 O O . ASP A 1 99 ? 6.536 3.654 1.899 1.00 86.81 99 ASP A O 1
ATOM 766 N N . LYS A 1 100 ? 4.953 2.248 2.647 1.00 85.56 100 LYS A N 1
ATOM 767 C CA . LYS A 1 100 ? 5.851 1.121 2.948 1.00 85.56 100 LYS A CA 1
ATOM 768 C C . LYS A 1 100 ? 6.099 0.199 1.757 1.00 85.56 100 LYS A C 1
ATOM 770 O O . LYS A 1 100 ? 6.892 -0.731 1.870 1.00 85.56 100 LYS A O 1
ATOM 775 N N . LEU A 1 101 ? 5.393 0.401 0.642 1.00 86.38 101 LEU A N 1
ATOM 776 C CA . LEU A 1 101 ? 5.504 -0.480 -0.519 1.00 86.38 101 LEU A CA 1
ATOM 777 C C . LEU A 1 101 ? 6.938 -0.550 -1.087 1.00 86.38 101 LEU A C 1
ATOM 779 O O . LEU A 1 101 ? 7.353 -1.661 -1.405 1.00 86.38 101 LEU A O 1
ATOM 783 N N . PRO A 1 102 ? 7.709 0.554 -1.190 1.00 85.81 102 PRO A N 1
ATOM 784 C CA . PRO A 1 102 ? 9.090 0.484 -1.672 1.00 85.81 102 PRO A CA 1
ATOM 785 C C . PRO A 1 102 ? 9.972 -0.427 -0.810 1.00 85.81 102 PRO A C 1
ATOM 787 O O . PRO A 1 102 ? 10.593 -1.342 -1.338 1.00 85.81 102 PRO A O 1
ATOM 790 N N . ASP A 1 103 ? 9.931 -0.260 0.515 1.00 88.50 103 ASP A N 1
ATOM 791 C CA . ASP A 1 103 ? 10.728 -1.074 1.444 1.00 88.50 103 ASP A CA 1
ATOM 792 C C . ASP A 1 103 ? 10.366 -2.569 1.352 1.00 88.50 103 ASP A C 1
ATOM 794 O O . ASP A 1 103 ? 11.239 -3.436 1.366 1.00 88.50 103 ASP A O 1
ATOM 798 N N . LEU A 1 104 ? 9.069 -2.879 1.231 1.00 87.25 104 LEU A N 1
ATOM 799 C CA . LEU A 1 104 ? 8.578 -4.254 1.075 1.00 87.25 104 LEU A CA 1
ATOM 800 C C . LEU A 1 104 ? 9.001 -4.873 -0.262 1.00 87.25 104 LEU A C 1
ATOM 802 O O . LEU A 1 104 ? 9.275 -6.072 -0.329 1.00 87.25 104 LEU A O 1
ATOM 806 N N . LEU A 1 105 ? 9.041 -4.073 -1.329 1.00 85.44 105 LEU A N 1
ATOM 807 C CA . LEU A 1 105 ? 9.524 -4.513 -2.634 1.00 85.44 105 LEU A CA 1
ATOM 808 C C . LEU A 1 105 ? 11.022 -4.832 -2.575 1.00 85.44 105 LEU A C 1
ATOM 810 O O . LEU A 1 105 ? 11.431 -5.884 -3.065 1.00 85.44 105 LEU A O 1
ATOM 814 N N . ASP A 1 106 ? 11.816 -3.975 -1.936 1.00 86.94 106 ASP A N 1
ATOM 815 C CA . ASP A 1 106 ? 13.252 -4.196 -1.753 1.00 86.94 106 ASP A CA 1
ATOM 816 C C . ASP A 1 106 ? 13.525 -5.472 -0.938 1.00 86.94 106 ASP A C 1
ATOM 818 O O . ASP A 1 106 ? 14.376 -6.288 -1.304 1.00 86.94 106 ASP A O 1
ATOM 822 N N . GLU A 1 107 ? 12.762 -5.698 0.136 1.00 90.06 107 GLU A N 1
ATOM 823 C CA . GLU A 1 107 ? 12.836 -6.924 0.938 1.00 90.06 107 GLU A CA 1
ATOM 824 C C . GLU A 1 107 ? 12.486 -8.178 0.116 1.00 90.06 107 GLU A C 1
ATOM 826 O O . GLU A 1 107 ? 13.190 -9.192 0.192 1.00 90.06 107 GLU A O 1
ATOM 831 N N . TYR A 1 108 ? 11.433 -8.115 -0.702 1.00 82.88 108 TYR A N 1
ATOM 832 C CA . TYR A 1 108 ? 11.029 -9.214 -1.580 1.00 82.88 108 TYR A CA 1
ATOM 833 C C . TYR A 1 108 ? 12.103 -9.544 -2.626 1.00 82.88 108 TYR A C 1
ATOM 835 O O . TYR A 1 108 ? 12.427 -10.712 -2.845 1.00 82.88 108 TYR A O 1
ATOM 843 N N . ILE A 1 109 ? 12.702 -8.524 -3.248 1.00 85.19 109 ILE A N 1
ATOM 844 C CA . ILE A 1 109 ? 13.785 -8.713 -4.221 1.00 85.19 109 ILE A CA 1
ATOM 845 C C . ILE A 1 109 ? 14.981 -9.385 -3.547 1.00 85.19 109 ILE A C 1
ATOM 847 O O . ILE A 1 109 ? 15.501 -10.364 -4.084 1.00 85.19 109 ILE A O 1
ATOM 851 N N . ARG A 1 110 ? 15.387 -8.918 -2.358 1.00 87.81 110 ARG A N 1
ATOM 852 C CA . ARG A 1 110 ? 16.504 -9.516 -1.614 1.00 87.81 110 ARG A CA 1
ATOM 853 C C . ARG A 1 110 ? 16.250 -10.991 -1.311 1.00 87.81 110 ARG A C 1
ATOM 855 O O . ARG A 1 110 ? 17.104 -11.819 -1.586 1.00 87.81 110 ARG A O 1
ATOM 862 N N . THR A 1 111 ? 15.067 -11.317 -0.799 1.00 87.94 111 THR A N 1
ATOM 863 C CA . THR A 1 111 ? 14.713 -12.691 -0.396 1.00 87.94 111 THR A CA 1
ATOM 864 C C . THR A 1 111 ? 14.516 -13.661 -1.560 1.00 87.94 111 THR A C 1
ATOM 866 O O . THR A 1 111 ? 14.630 -14.863 -1.359 1.00 87.94 111 THR A O 1
ATOM 869 N N . THR A 1 112 ? 14.217 -13.166 -2.763 1.00 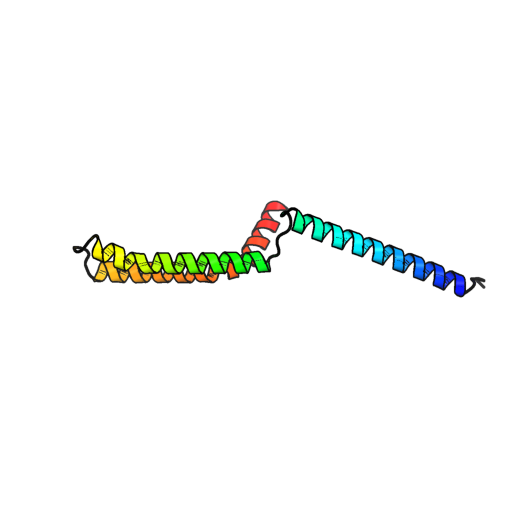79.81 112 THR A N 1
ATOM 870 C CA . THR A 1 112 ? 13.981 -14.013 -3.949 1.00 79.81 112 THR A CA 1
ATOM 871 C C . THR A 1 112 ? 15.230 -14.157 -4.832 1.00 79.81 112 THR A C 1
ATOM 873 O O . THR A 1 112 ? 15.243 -14.982 -5.744 1.00 79.81 112 THR A O 1
ATOM 876 N N . THR 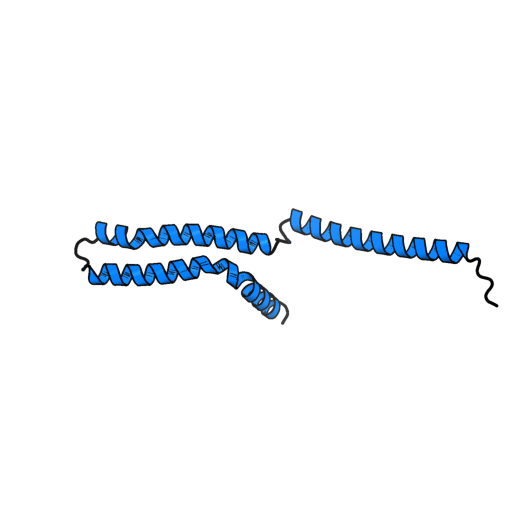A 1 113 ? 16.268 -13.347 -4.593 1.00 70.19 113 THR A N 1
ATOM 877 C CA . THR A 1 113 ? 17.519 -13.342 -5.379 1.00 70.19 113 THR A CA 1
ATOM 878 C C . THR A 1 113 ? 18.689 -14.023 -4.644 1.00 70.19 113 THR A C 1
ATOM 880 O O . THR A 1 113 ? 19.730 -14.256 -5.258 1.00 70.19 113 THR A O 1
ATOM 883 N N . GLU A 1 114 ? 18.522 -14.354 -3.359 1.00 52.50 114 GLU A N 1
ATOM 884 C CA . GLU A 1 114 ? 19.403 -15.242 -2.572 1.00 52.50 114 GLU A CA 1
ATOM 885 C C . GLU A 1 114 ? 19.011 -16.720 -2.736 1.00 52.50 114 GLU A C 1
ATOM 887 O O . GLU A 1 114 ? 19.938 -17.562 -2.800 1.00 52.50 114 GLU A O 1
#

Organism: Shigella boydii (NCBI:txid621)

InterPro domains:
  IPR010906 Bacteriophage lambda, Nu1, terminase small subunit [PF07471] (17-95)

Foldseek 3Di:
DPPDDVVVVVVVVVVVVVVVVVVVVVVVVVQVVCVVVVNDDDLVVVLVVQLVVLQVVLVVLQCVLVVCCVVCVVDDPVNSVVSNVVSVVSSVVSNCPSVCSVVVVVVVCVVVVD

pLDDT: mean 84.86, std 9.63, range [49.38, 96.06]

Secondary structure (DSSP, 8-state):
-----HHHHHHHHHHHHHHHHHHHHHHHHHHHHHHHTTSS--HHHHHHHHHHHHHHHHHHHHTHHHHHHHH-TTS-HHHHHHHHHHHHHHHHHHHTTGGGHHHHHHHHHHHHH-

Radius of gyration: 28.54 Å; chains: 1; bounding box: 74×26×77 Å

Sequence (114 aa):
MPDGDPEEDYEEKLLIARWELTAEQAVAQQLKNQVSKGNLIDSGFCIFALSKLAMALSSTLDSIPLSMQRQFPDLTPRHIDHLKILIAKGANQCARAGDKLPDLLDEYIRTTTE